Protein AF-A0A3C1G1Z8-F1 (afdb_monomer_lite)

Sequence (151 aa):
MRHLDSIRKKALREGVHCETTFHRGGQAYRSIVNEALERKADMIVIGRRGRKGLAKLLIGEVAAKVIGHAPCKVLVVPKASQIRCKNILVATNGSEQSGAAVSAAIEIAKCCSSSIVAVSVMSSDHELEKARSNVDKVVELTREEGLGLKP

Secondary structure (DSSP, 8-state):
-HHHHHHHHHHHHTT---------SS-HHHHHHHHHHHTT-SEEEEES--S-SS-TTPPPHHHHHHHHH-SSEEEEE-TT-----SEEEEE--SSHHHHHHHHHHHHHHHHTT-EEEEE---SSGGGHHHHHHHHHHHHHHHHHTTPPBP-

Radius of gyration: 18.39 Å; chains: 1; bounding box: 38×30×57 Å

Foldseek 3Di:
DVVLVVVCVVCVVVVHDDDDDDDDDDDVLVVQQVVCVVVVPQEAEEEQADDDDDPQPHGYPSLVSNCVRHPHYYHYDYPPDDDLQAEAEQEDQPDPVSVVRLVVSLVSCVVNVHAYHYFYDDPDPVCVVSRVVRRVVSVVVSVVSVHDYDD

Structure (mmCIF, N/CA/C/O backbone):
data_AF-A0A3C1G1Z8-F1
#
_entry.id   AF-A0A3C1G1Z8-F1
#
loop_
_atom_site.group_PDB
_atom_site.id
_atom_site.type_symbol
_atom_site.label_atom_id
_atom_site.label_alt_id
_atom_site.label_comp_id
_atom_site.label_asym_id
_atom_site.label_entity_id
_atom_site.label_seq_id
_atom_site.pdbx_PDB_ins_code
_atom_site.Cartn_x
_atom_site.Cartn_y
_atom_site.Cartn_z
_atom_site.occupancy
_atom_site.B_iso_or_equiv
_atom_site.auth_seq_id
_atom_site.auth_comp_id
_atom_site.auth_asym_id
_atom_site.auth_atom_id
_atom_site.pdbx_PDB_model_num
ATOM 1 N N . MET A 1 1 ? 8.848 -9.062 -25.569 1.00 62.06 1 MET A N 1
ATOM 2 C CA . MET A 1 1 ? 7.459 -8.815 -26.014 1.00 62.06 1 MET A CA 1
ATOM 3 C C . MET A 1 1 ? 6.477 -9.853 -25.472 1.00 62.06 1 MET A C 1
ATOM 5 O O . MET A 1 1 ? 5.665 -9.459 -24.650 1.00 62.06 1 MET A O 1
ATOM 9 N N . ARG A 1 2 ? 6.650 -11.165 -25.730 1.00 76.31 2 ARG A N 1
ATOM 10 C CA . ARG A 1 2 ? 5.709 -12.240 -25.306 1.00 76.31 2 ARG A CA 1
ATOM 11 C C . ARG A 1 2 ? 5.154 -12.179 -23.867 1.00 76.31 2 ARG A C 1
ATOM 13 O O . ARG A 1 2 ? 4.013 -12.568 -23.642 1.00 76.31 2 ARG A O 1
ATOM 20 N N . HIS A 1 3 ? 5.943 -11.739 -22.880 1.00 85.88 3 HIS A N 1
ATOM 21 C CA . HIS A 1 3 ? 5.473 -11.669 -21.490 1.00 85.88 3 HIS A CA 1
ATOM 22 C C . HIS A 1 3 ? 4.443 -10.551 -21.254 1.00 85.88 3 HIS A C 1
ATOM 24 O O . HIS A 1 3 ? 3.429 -10.805 -20.612 1.00 85.88 3 HIS A O 1
ATOM 30 N N . LEU A 1 4 ? 4.668 -9.350 -21.802 1.00 89.00 4 LEU A N 1
ATOM 31 C CA . LEU A 1 4 ? 3.725 -8.231 -21.679 1.00 89.00 4 LEU A CA 1
ATOM 32 C C . LEU A 1 4 ? 2.420 -8.528 -22.429 1.00 89.00 4 LEU A C 1
ATOM 34 O O . LEU A 1 4 ? 1.342 -8.271 -21.900 1.00 89.00 4 LEU A O 1
ATOM 38 N N . ASP A 1 5 ? 2.505 -9.185 -23.589 1.00 90.75 5 ASP A N 1
ATOM 39 C CA . ASP A 1 5 ? 1.321 -9.626 -24.339 1.00 90.75 5 ASP A CA 1
ATOM 40 C C . ASP A 1 5 ? 0.474 -10.615 -23.526 1.00 90.75 5 ASP A C 1
ATOM 42 O O . ASP A 1 5 ? -0.755 -10.551 -23.523 1.00 90.75 5 ASP A O 1
ATOM 46 N N . SER A 1 6 ? 1.124 -11.520 -22.788 1.00 92.62 6 SER A N 1
ATOM 47 C CA . SER A 1 6 ? 0.431 -12.449 -21.893 1.00 92.62 6 SER A CA 1
ATOM 48 C C . SER A 1 6 ? -0.269 -11.736 -20.734 1.00 92.62 6 SER A C 1
ATOM 50 O O . SER A 1 6 ? -1.324 -12.203 -20.304 1.00 92.62 6 SER A O 1
ATOM 52 N N . ILE A 1 7 ? 0.302 -10.645 -20.214 1.00 93.19 7 ILE A N 1
ATOM 53 C CA . ILE A 1 7 ? -0.324 -9.837 -19.160 1.00 93.19 7 ILE A CA 1
ATOM 54 C C . ILE A 1 7 ? -1.560 -9.138 -19.721 1.00 93.19 7 ILE A C 1
ATOM 56 O O . ILE A 1 7 ? -2.638 -9.286 -19.149 1.00 93.19 7 ILE A O 1
ATOM 60 N N . ARG A 1 8 ? -1.435 -8.484 -20.883 1.00 94.12 8 ARG A N 1
ATOM 61 C CA . ARG A 1 8 ? -2.559 -7.819 -21.554 1.00 94.12 8 ARG A CA 1
ATOM 62 C C . ARG A 1 8 ? -3.709 -8.788 -21.830 1.00 94.12 8 ARG A C 1
ATOM 64 O O . ARG A 1 8 ? -4.850 -8.495 -21.496 1.00 94.12 8 ARG A O 1
ATOM 71 N N . LYS A 1 9 ? -3.412 -9.977 -22.369 1.00 94.62 9 LYS A N 1
ATOM 72 C CA . LYS A 1 9 ? -4.421 -11.027 -22.602 1.00 94.62 9 LYS A CA 1
ATOM 73 C C . LYS A 1 9 ? -5.107 -11.474 -21.314 1.00 94.62 9 LYS A C 1
ATOM 75 O O . LYS A 1 9 ? -6.305 -11.731 -21.329 1.00 94.62 9 LYS A O 1
ATOM 80 N N . LYS A 1 10 ? -4.363 -11.599 -20.209 1.00 94.31 10 LYS A N 1
ATOM 81 C CA . LYS A 1 10 ? -4.954 -11.950 -18.915 1.00 94.31 10 LYS A CA 1
ATOM 82 C C . LYS A 1 10 ? -5.888 -10.842 -18.431 1.00 94.31 10 LYS A C 1
ATOM 84 O O . LYS A 1 10 ? -7.010 -11.163 -18.085 1.00 94.31 10 LYS A O 1
ATOM 89 N N . ALA A 1 11 ? -5.448 -9.586 -18.449 1.00 95.06 11 ALA A N 1
ATOM 90 C CA . ALA A 1 11 ? -6.262 -8.450 -18.023 1.00 95.06 11 ALA A CA 1
ATOM 91 C C . ALA A 1 11 ? -7.556 -8.327 -18.842 1.00 95.06 11 ALA A C 1
ATOM 93 O O . ALA A 1 11 ? -8.631 -8.210 -18.266 1.00 95.06 11 ALA A O 1
ATOM 9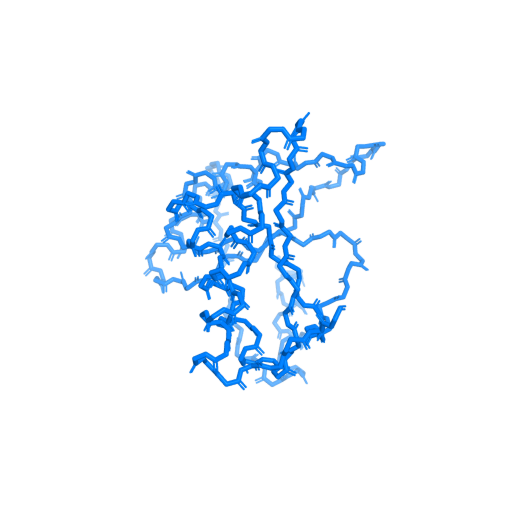4 N N . LEU A 1 12 ? -7.467 -8.483 -20.167 1.00 94.69 12 LEU A N 1
ATOM 95 C CA . LEU A 1 12 ? -8.631 -8.422 -21.051 1.00 94.69 12 LEU A CA 1
ATOM 96 C C . LEU A 1 12 ? -9.677 -9.502 -20.730 1.00 94.69 12 LEU A C 1
ATOM 98 O O . LEU A 1 12 ? -10.870 -9.223 -20.781 1.00 94.69 12 LEU A O 1
ATOM 102 N N . ARG A 1 13 ? -9.251 -10.719 -20.360 1.00 96.69 13 ARG A N 1
ATOM 103 C CA . ARG A 1 13 ? -10.178 -11.785 -19.931 1.00 96.69 13 ARG A CA 1
ATOM 104 C C . ARG A 1 13 ? -10.918 -11.459 -18.637 1.00 96.69 13 ARG A C 1
ATOM 106 O O . ARG A 1 13 ? -12.014 -11.960 -18.444 1.00 96.69 13 ARG A O 1
ATOM 113 N N . GLU A 1 14 ? -10.325 -10.631 -17.786 1.00 94.75 14 GLU A N 1
ATOM 114 C CA . GLU A 1 14 ? -10.943 -10.148 -16.549 1.00 94.75 14 GLU A CA 1
ATOM 115 C C . GLU A 1 14 ? -11.699 -8.819 -16.765 1.00 94.75 14 GLU A C 1
ATOM 117 O O . GLU A 1 14 ? -12.108 -8.186 -15.798 1.00 94.75 14 GLU A O 1
ATOM 122 N N . GLY A 1 15 ? -11.854 -8.352 -18.014 1.00 95.88 15 GLY A N 1
ATOM 123 C CA . GLY A 1 15 ? -12.528 -7.086 -18.330 1.00 95.88 15 GLY A CA 1
ATOM 124 C C . GLY A 1 15 ? -11.734 -5.831 -17.952 1.00 95.88 15 GLY A C 1
ATOM 125 O O . GLY A 1 15 ? -12.301 -4.746 -17.870 1.00 95.88 15 GLY A O 1
ATOM 126 N N . VAL A 1 16 ? -10.425 -5.957 -17.719 1.00 96.06 16 VAL A N 1
ATOM 127 C CA . VAL A 1 16 ? -9.562 -4.856 -17.273 1.00 96.06 16 VAL A CA 1
ATOM 128 C C . VAL A 1 16 ? -8.800 -4.261 -18.457 1.00 96.06 16 VAL A C 1
ATOM 130 O O . VAL A 1 16 ? -8.053 -4.965 -19.146 1.00 96.06 16 VAL A O 1
ATOM 133 N N . HIS A 1 17 ? -8.941 -2.945 -18.664 1.00 94.50 17 HIS A N 1
ATOM 134 C CA . HIS A 1 17 ? -8.110 -2.197 -19.615 1.00 94.50 17 HIS A CA 1
ATOM 135 C C . HIS A 1 17 ? -6.638 -2.285 -19.211 1.00 94.50 17 HIS A C 1
ATOM 137 O O . HIS A 1 17 ? -6.280 -2.055 -18.057 1.00 94.50 17 HIS A O 1
ATOM 143 N N . CYS A 1 18 ? -5.772 -2.641 -20.159 1.00 94.69 18 CYS A N 1
ATOM 144 C CA . CYS A 1 18 ? -4.361 -2.879 -19.881 1.00 94.69 18 CYS A CA 1
ATOM 145 C C . CYS A 1 18 ? -3.473 -2.296 -20.974 1.00 94.69 18 CYS A C 1
ATOM 147 O O . CYS A 1 18 ? -3.322 -2.852 -22.066 1.00 94.69 18 CYS A O 1
ATOM 149 N N . GLU A 1 19 ? -2.819 -1.195 -20.625 1.00 93.75 19 GLU A N 1
ATOM 150 C CA . GLU A 1 19 ? -1.695 -0.651 -21.372 1.00 93.75 19 GLU A CA 1
ATOM 151 C C . GLU A 1 19 ? -0.388 -1.318 -20.942 1.00 93.75 19 GLU A C 1
ATOM 153 O O . GLU A 1 19 ? -0.223 -1.769 -19.809 1.00 93.75 19 GLU A O 1
ATOM 158 N N . THR A 1 20 ? 0.566 -1.394 -21.867 1.00 92.75 20 THR A N 1
ATOM 159 C CA . THR A 1 20 ? 1.885 -1.978 -21.608 1.00 92.75 20 THR A CA 1
ATOM 160 C C . THR A 1 20 ? 2.956 -1.061 -22.169 1.00 92.75 20 THR A C 1
ATOM 162 O O . THR A 1 20 ? 2.922 -0.751 -23.358 1.00 92.75 20 THR A O 1
ATOM 165 N N . THR A 1 21 ? 3.937 -0.708 -21.348 1.00 92.06 21 THR A N 1
ATOM 166 C CA . THR A 1 21 ? 5.118 0.064 -21.749 1.00 92.06 21 THR A CA 1
ATOM 167 C C . THR A 1 21 ? 6.394 -0.717 -21.427 1.00 92.06 21 THR A C 1
ATOM 169 O O . THR A 1 21 ? 6.376 -1.664 -20.634 1.00 92.06 21 THR A O 1
ATOM 172 N N . PHE A 1 22 ? 7.506 -0.354 -22.060 1.00 90.62 22 PHE A N 1
ATOM 173 C CA . PHE A 1 22 ? 8.828 -0.878 -21.738 1.00 90.62 22 PHE A CA 1
ATOM 174 C C . PHE A 1 22 ? 9.864 0.239 -21.822 1.00 90.62 22 PHE A C 1
ATOM 176 O O . PHE A 1 22 ? 9.834 1.066 -22.726 1.00 90.62 22 PHE A O 1
ATOM 183 N N . HIS A 1 23 ? 10.825 0.209 -20.905 1.00 89.56 23 HIS A N 1
ATOM 184 C CA . HIS A 1 23 ? 11.942 1.149 -20.862 1.00 89.56 23 HIS A CA 1
ATOM 185 C C . HIS A 1 23 ? 13.242 0.412 -21.172 1.00 89.56 23 HIS A C 1
ATOM 187 O O . HIS A 1 23 ? 13.438 -0.722 -20.725 1.00 89.56 23 HIS A O 1
ATOM 193 N N . ARG A 1 24 ? 14.135 1.034 -21.949 1.00 88.06 24 ARG A N 1
ATOM 194 C CA . ARG A 1 24 ? 15.474 0.499 -22.240 1.00 88.06 24 ARG A CA 1
ATOM 195 C C . ARG A 1 24 ? 16.515 1.263 -21.419 1.00 88.06 24 ARG A C 1
ATOM 197 O O . ARG A 1 24 ? 16.581 2.482 -21.500 1.00 88.06 24 ARG A O 1
ATOM 204 N N . GLY A 1 25 ? 17.376 0.534 -20.706 1.00 80.38 25 GLY A N 1
ATOM 205 C CA . GLY A 1 25 ? 18.446 1.119 -19.887 1.00 80.38 25 GLY A CA 1
ATOM 206 C C . GLY A 1 25 ? 17.952 1.721 -18.564 1.00 80.38 25 GLY A C 1
ATOM 207 O O . GLY A 1 25 ? 16.780 1.610 -18.217 1.00 80.38 25 GLY A O 1
ATOM 208 N N . GLY A 1 26 ? 18.868 2.337 -17.811 1.00 83.56 26 GLY A N 1
ATOM 209 C CA . GLY A 1 26 ? 18.569 2.994 -16.533 1.00 83.56 26 GLY A CA 1
ATOM 210 C C . GLY A 1 26 ? 18.435 2.055 -15.326 1.00 83.56 26 GLY A C 1
ATOM 211 O O . GLY A 1 26 ? 18.530 0.832 -15.423 1.00 83.56 26 GLY A O 1
ATOM 212 N N . GLN A 1 27 ? 18.237 2.653 -14.148 1.00 89.81 27 GLN A N 1
ATOM 213 C CA . GLN A 1 27 ? 17.954 1.915 -12.915 1.00 89.81 27 GLN A CA 1
ATOM 214 C C . GLN A 1 27 ? 16.451 1.625 -12.843 1.00 89.81 27 GLN A C 1
ATOM 216 O O . GLN A 1 27 ? 15.657 2.561 -12.802 1.00 89.81 27 GLN A O 1
ATOM 221 N N . ALA A 1 28 ? 16.065 0.347 -12.772 1.00 92.69 28 ALA A N 1
ATOM 222 C CA . ALA A 1 28 ? 14.665 -0.088 -12.872 1.00 92.69 28 ALA A CA 1
ATOM 223 C C . ALA A 1 28 ? 13.695 0.673 -11.948 1.00 92.69 28 ALA A C 1
ATOM 225 O O . ALA A 1 28 ? 12.600 1.026 -12.372 1.00 92.69 28 ALA A O 1
ATOM 226 N N . TYR A 1 29 ? 14.096 0.965 -10.704 1.00 95.44 29 TYR A N 1
ATOM 227 C CA . TYR A 1 29 ? 13.237 1.694 -9.765 1.00 95.44 29 TYR A CA 1
ATOM 228 C C . TYR A 1 29 ? 12.923 3.123 -10.239 1.00 95.44 29 TYR A C 1
ATOM 230 O O . TYR A 1 29 ? 11.805 3.578 -10.038 1.00 95.44 29 TYR A O 1
ATOM 238 N N . ARG A 1 30 ? 13.869 3.810 -10.902 1.00 96.44 30 ARG A N 1
ATOM 239 C CA . ARG A 1 30 ? 13.658 5.172 -11.416 1.00 96.44 30 ARG A CA 1
ATOM 240 C C . ARG A 1 30 ? 12.636 5.177 -12.539 1.00 96.44 30 ARG A C 1
ATOM 242 O O . ARG A 1 30 ? 11.735 5.997 -12.513 1.00 96.44 30 ARG A O 1
ATOM 249 N N . SER A 1 31 ? 12.737 4.237 -13.480 1.00 96.62 31 SER A N 1
ATOM 250 C CA . SER A 1 31 ? 11.748 4.111 -14.556 1.00 96.62 31 SER A CA 1
ATOM 251 C C . SER A 1 31 ? 10.348 3.844 -14.000 1.00 96.62 31 SER A C 1
ATOM 253 O O . SER A 1 31 ? 9.392 4.442 -14.467 1.00 96.62 31 SER A O 1
ATOM 255 N N . ILE A 1 32 ? 10.225 2.998 -12.970 1.00 96.12 32 ILE A N 1
ATOM 256 C CA . ILE A 1 32 ? 8.938 2.715 -12.311 1.00 96.12 32 ILE A CA 1
ATOM 257 C C . ILE A 1 32 ? 8.377 3.969 -11.620 1.00 96.12 32 ILE A C 1
ATOM 259 O O . ILE A 1 32 ? 7.206 4.284 -11.797 1.00 96.12 32 ILE A O 1
ATOM 263 N N . VAL A 1 33 ? 9.203 4.675 -10.841 1.00 97.75 33 VAL A N 1
ATOM 264 C CA . VAL A 1 33 ? 8.803 5.891 -10.110 1.00 97.75 33 VAL A CA 1
ATOM 265 C C . VAL A 1 33 ? 8.417 7.016 -11.071 1.00 97.75 33 VAL A C 1
ATOM 267 O O . VAL A 1 33 ? 7.382 7.646 -10.873 1.00 97.75 33 VAL A O 1
ATOM 270 N N . ASN A 1 34 ? 9.201 7.231 -12.129 1.00 96.88 34 ASN A N 1
ATOM 271 C CA . ASN A 1 34 ? 8.917 8.249 -13.137 1.00 96.88 34 ASN A CA 1
ATOM 272 C C . ASN A 1 34 ? 7.635 7.928 -13.908 1.00 96.88 34 ASN A C 1
ATOM 274 O O . ASN A 1 34 ? 6.799 8.808 -14.056 1.00 96.88 34 ASN A O 1
ATOM 278 N N . GLU A 1 35 ? 7.425 6.673 -14.322 1.00 96.81 35 GLU A N 1
ATOM 279 C CA . GLU A 1 35 ? 6.183 6.283 -15.003 1.00 96.81 35 GLU A CA 1
ATOM 280 C C . GLU A 1 35 ? 4.961 6.502 -14.099 1.00 96.81 35 GLU A C 1
ATOM 282 O O . GLU A 1 35 ? 3.932 6.995 -14.555 1.00 96.81 35 GLU A O 1
ATOM 287 N N . ALA A 1 36 ? 5.067 6.164 -12.808 1.00 97.94 36 ALA A N 1
ATOM 288 C CA . ALA A 1 36 ? 3.995 6.402 -11.845 1.00 97.94 36 ALA A CA 1
ATOM 289 C C . ALA A 1 36 ? 3.705 7.900 -11.669 1.00 97.94 36 ALA A C 1
ATOM 291 O O . ALA A 1 36 ? 2.541 8.287 -11.595 1.00 97.94 36 ALA A O 1
ATOM 292 N N . LEU A 1 37 ? 4.746 8.738 -11.643 1.00 97.81 37 LEU A N 1
ATOM 293 C CA . LEU A 1 37 ? 4.615 10.190 -11.558 1.00 97.81 37 LEU A CA 1
ATOM 294 C C . LEU A 1 37 ? 3.959 10.777 -12.817 1.00 97.81 37 LEU A C 1
ATOM 296 O O . LEU A 1 37 ? 2.977 11.507 -12.713 1.00 97.81 37 LEU A O 1
ATOM 300 N N . GLU A 1 38 ? 4.467 10.430 -14.001 1.00 97.12 38 GLU A N 1
ATOM 301 C CA . GLU A 1 38 ? 3.980 10.923 -15.297 1.00 97.12 38 GLU A CA 1
ATOM 302 C C . GLU A 1 38 ? 2.522 10.525 -15.548 1.00 97.12 38 GLU A C 1
ATOM 304 O O . GLU A 1 38 ? 1.723 11.335 -16.019 1.00 97.12 38 GLU A O 1
ATOM 309 N N . ARG A 1 39 ? 2.149 9.294 -15.179 1.00 96.75 39 ARG A N 1
ATOM 310 C CA . ARG A 1 39 ? 0.774 8.792 -15.312 1.00 96.75 39 ARG A CA 1
ATOM 311 C C . ARG A 1 39 ? -0.156 9.204 -14.182 1.00 96.75 39 ARG A C 1
ATOM 313 O O . ARG A 1 39 ? -1.335 8.875 -14.257 1.00 96.75 39 ARG A O 1
ATOM 320 N N . LYS A 1 40 ? 0.352 9.880 -13.145 1.00 97.31 40 LYS A N 1
ATOM 321 C CA . LYS A 1 40 ? -0.395 10.175 -11.912 1.00 97.31 40 LYS A CA 1
ATOM 322 C C . LYS A 1 40 ? -1.037 8.910 -11.326 1.00 97.31 40 LYS A C 1
ATOM 324 O O . LYS A 1 40 ? -2.215 8.898 -10.993 1.00 97.31 40 LYS A O 1
ATOM 329 N N . ALA A 1 41 ? -0.276 7.820 -11.269 1.00 97.62 41 ALA A N 1
ATOM 330 C CA . ALA A 1 41 ? -0.778 6.547 -10.773 1.00 97.62 41 ALA A CA 1
ATOM 331 C C . ALA A 1 41 ? -1.102 6.642 -9.274 1.00 97.62 41 ALA A C 1
ATOM 333 O O . ALA A 1 41 ? -0.237 7.025 -8.490 1.00 97.62 41 ALA A O 1
ATOM 334 N N . ASP A 1 42 ? -2.292 6.203 -8.861 1.00 96.00 42 ASP A N 1
ATOM 335 C CA . ASP A 1 42 ? -2.685 6.182 -7.442 1.00 96.00 42 ASP A CA 1
ATOM 336 C C . ASP A 1 42 ? -1.942 5.104 -6.629 1.00 96.00 42 ASP A C 1
ATOM 338 O O . ASP A 1 42 ? -1.762 5.224 -5.413 1.00 96.00 42 ASP A O 1
ATOM 342 N N . MET A 1 43 ? -1.484 4.035 -7.297 1.00 96.19 43 MET A N 1
ATOM 343 C CA . MET A 1 43 ? -0.788 2.921 -6.656 1.00 96.19 43 MET A CA 1
ATOM 344 C C . MET A 1 43 ? 0.196 2.205 -7.588 1.00 96.19 43 MET A C 1
ATOM 346 O O . MET A 1 43 ? -0.103 1.922 -8.747 1.00 96.19 43 MET A O 1
ATOM 350 N N . ILE A 1 44 ? 1.346 1.805 -7.040 1.00 97.62 44 ILE A N 1
ATOM 351 C CA . ILE A 1 44 ? 2.285 0.872 -7.673 1.00 97.62 44 ILE A CA 1
ATOM 352 C C . ILE A 1 44 ? 2.116 -0.515 -7.050 1.00 97.62 44 ILE A C 1
ATOM 354 O O . ILE A 1 44 ? 2.325 -0.697 -5.851 1.00 97.62 44 ILE A O 1
ATOM 358 N N . VAL A 1 45 ? 1.820 -1.524 -7.873 1.00 95.25 45 VAL A N 1
ATOM 359 C CA . VAL A 1 45 ? 1.815 -2.935 -7.454 1.00 95.25 45 VAL A CA 1
ATOM 360 C C . VAL A 1 45 ? 3.110 -3.598 -7.911 1.00 95.25 45 VAL A C 1
ATOM 362 O O . VAL A 1 45 ? 3.371 -3.720 -9.108 1.00 95.25 45 VAL A O 1
ATOM 365 N N . ILE A 1 46 ? 3.932 -4.048 -6.963 1.00 94.31 46 ILE A N 1
ATOM 366 C CA . ILE A 1 46 ? 5.251 -4.623 -7.246 1.00 94.31 46 ILE A CA 1
ATOM 367 C C . ILE A 1 46 ? 5.474 -5.935 -6.495 1.00 94.31 46 ILE A C 1
ATOM 369 O O . ILE A 1 46 ? 5.037 -6.131 -5.363 1.00 94.31 46 ILE A O 1
ATOM 373 N N . GLY A 1 47 ? 6.184 -6.869 -7.125 1.00 89.62 47 GLY A N 1
ATOM 374 C CA . GLY A 1 47 ? 6.584 -8.107 -6.467 1.00 89.62 47 GLY A CA 1
ATOM 375 C C . GLY A 1 47 ? 7.603 -7.858 -5.352 1.00 89.62 47 GLY A C 1
ATOM 376 O O . GLY A 1 47 ? 8.535 -7.073 -5.514 1.00 89.62 47 GLY A O 1
ATOM 377 N N . ARG A 1 48 ? 7.493 -8.601 -4.246 1.00 83.69 48 ARG A N 1
ATOM 378 C CA . ARG A 1 48 ? 8.419 -8.498 -3.099 1.00 83.69 48 ARG A CA 1
ATOM 379 C C . ARG A 1 48 ? 9.891 -8.718 -3.467 1.00 83.69 48 ARG A C 1
ATOM 381 O O . ARG A 1 48 ? 10.769 -8.105 -2.866 1.00 83.69 48 ARG A O 1
ATOM 388 N N . ARG A 1 49 ? 10.187 -9.621 -4.413 1.00 76.56 49 ARG A N 1
ATOM 389 C CA . ARG A 1 49 ? 11.563 -9.991 -4.800 1.00 76.56 49 ARG A CA 1
ATOM 390 C C . ARG A 1 49 ? 11.629 -10.590 -6.211 1.00 76.56 49 ARG A C 1
ATOM 392 O O . ARG A 1 49 ? 10.702 -11.271 -6.643 1.00 76.56 49 ARG A O 1
ATOM 399 N N . GLY A 1 50 ? 12.764 -10.402 -6.891 1.00 64.81 50 GLY A N 1
ATOM 400 C CA . GLY A 1 50 ? 13.131 -11.131 -8.113 1.00 64.81 50 GLY A CA 1
ATOM 401 C C . GLY A 1 50 ? 13.602 -12.576 -7.861 1.00 64.81 50 GLY A C 1
ATOM 402 O O . GLY A 1 50 ? 13.763 -13.016 -6.723 1.00 64.81 50 GLY A O 1
ATOM 403 N N . ARG A 1 51 ? 13.826 -13.341 -8.940 1.00 55.53 51 ARG A N 1
ATOM 404 C CA . ARG A 1 51 ? 14.287 -14.745 -8.897 1.00 55.53 51 ARG A CA 1
ATOM 405 C C . ARG A 1 51 ? 15.694 -14.836 -8.268 1.00 55.53 51 ARG A C 1
ATOM 407 O O . ARG A 1 51 ? 16.618 -14.347 -8.907 1.00 55.53 51 ARG A O 1
ATOM 414 N N . LYS A 1 52 ? 15.844 -15.444 -7.069 1.00 51.62 52 LYS A N 1
ATOM 415 C CA . LYS A 1 52 ? 17.029 -16.204 -6.552 1.00 51.62 52 LYS A CA 1
ATOM 416 C C . LYS A 1 52 ? 16.917 -16.557 -5.040 1.00 51.62 52 LYS A C 1
ATOM 418 O O . LYS A 1 52 ? 16.769 -15.650 -4.219 1.00 51.62 52 LYS A O 1
ATOM 423 N N . GLY A 1 53 ? 17.089 -17.848 -4.701 1.00 58.38 53 GLY A N 1
ATOM 424 C CA . GLY A 1 53 ? 17.619 -18.377 -3.418 1.00 58.38 53 GLY A CA 1
ATOM 425 C C . GLY A 1 53 ? 16.771 -18.311 -2.129 1.00 58.38 53 GLY A C 1
ATOM 426 O O . GLY A 1 53 ? 15.630 -17.855 -2.133 1.00 58.38 53 GLY A O 1
ATOM 427 N N . LEU A 1 54 ? 17.375 -18.767 -1.014 1.00 51.62 54 LEU A N 1
ATOM 428 C CA . LEU A 1 54 ? 16.827 -18.956 0.355 1.00 51.62 54 LEU A CA 1
ATOM 429 C C . LEU A 1 54 ? 16.292 -17.687 1.065 1.00 51.62 54 LEU A C 1
ATOM 431 O O . LEU A 1 54 ? 15.829 -17.747 2.198 1.00 51.62 54 LEU A O 1
ATOM 435 N N . ALA A 1 55 ? 16.265 -16.534 0.404 1.00 55.69 55 ALA A N 1
ATOM 436 C CA . ALA A 1 55 ? 15.879 -15.250 0.988 1.00 55.69 55 ALA A CA 1
ATOM 437 C C . ALA A 1 55 ? 14.359 -14.970 0.921 1.00 55.69 55 ALA A C 1
ATOM 439 O O . ALA A 1 55 ? 13.907 -13.910 0.468 1.00 55.69 55 ALA A O 1
ATOM 440 N N . LYS A 1 56 ? 13.539 -15.933 1.360 1.00 55.28 56 LYS A N 1
ATOM 441 C CA . LYS A 1 56 ? 12.065 -15.868 1.285 1.00 55.28 56 LYS A CA 1
ATOM 442 C C . LYS A 1 56 ? 11.429 -14.756 2.140 1.00 55.28 56 LYS A C 1
ATOM 444 O O . LYS A 1 56 ? 10.259 -14.470 1.920 1.00 55.28 56 LYS A O 1
ATOM 449 N N . LEU A 1 57 ? 12.188 -14.084 3.012 1.00 61.22 57 LEU A N 1
ATOM 450 C CA . LEU A 1 57 ? 11.702 -12.987 3.866 1.00 61.22 57 LEU A CA 1
ATOM 451 C C . LEU A 1 57 ? 12.202 -11.585 3.460 1.00 61.22 57 LEU A C 1
ATOM 453 O O . LEU A 1 57 ? 11.581 -10.593 3.813 1.00 61.22 57 LEU A O 1
ATOM 457 N N . LEU A 1 58 ? 13.235 -11.465 2.615 1.00 69.25 58 LEU A N 1
ATOM 458 C CA . LEU A 1 58 ? 13.840 -10.164 2.270 1.00 69.25 58 LEU A CA 1
ATOM 459 C C . LEU A 1 58 ? 13.172 -9.446 1.081 1.00 69.25 58 LEU A C 1
ATOM 461 O O . LEU A 1 58 ? 13.004 -10.062 0.020 1.00 69.25 58 LEU A O 1
ATOM 465 N N . ILE A 1 59 ? 12.856 -8.155 1.237 1.00 79.56 59 ILE A N 1
ATOM 466 C CA . ILE A 1 59 ? 12.432 -7.245 0.155 1.00 79.56 59 ILE A CA 1
ATOM 467 C C . ILE A 1 59 ? 13.599 -7.058 -0.832 1.00 79.56 59 ILE A C 1
ATOM 469 O O . ILE A 1 59 ? 14.749 -6.913 -0.426 1.00 79.56 59 ILE A O 1
ATOM 473 N N . GLY A 1 60 ? 13.330 -7.131 -2.138 1.00 84.62 60 GLY A N 1
ATOM 474 C CA . GLY A 1 60 ? 14.341 -6.903 -3.174 1.00 84.62 60 GLY A CA 1
ATOM 475 C C . GLY A 1 60 ? 14.726 -5.426 -3.299 1.00 84.62 60 GLY A C 1
ATOM 476 O O . GLY A 1 60 ? 13.892 -4.556 -3.079 1.00 84.62 60 GLY A O 1
ATOM 477 N N . GLU A 1 61 ? 15.960 -5.143 -3.725 1.00 89.19 61 GLU A N 1
ATOM 478 C CA . GLU A 1 61 ? 16.503 -3.775 -3.812 1.00 89.19 61 GLU A CA 1
ATOM 479 C C . GLU A 1 61 ? 15.609 -2.816 -4.614 1.00 89.19 61 GLU A C 1
ATOM 481 O O . GLU A 1 61 ? 15.322 -1.712 -4.163 1.00 89.19 61 GLU A O 1
ATOM 486 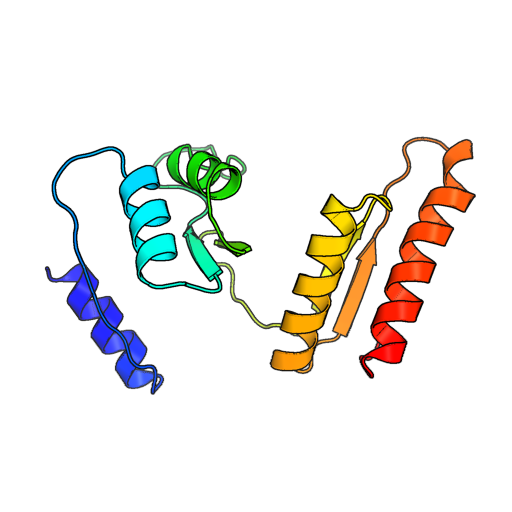N N . VAL A 1 62 ? 15.110 -3.254 -5.776 1.00 92.44 62 VAL A N 1
ATOM 487 C CA . VAL A 1 62 ? 14.204 -2.439 -6.600 1.00 92.44 62 VAL A CA 1
ATOM 488 C C . VAL A 1 62 ? 12.921 -2.103 -5.838 1.00 92.44 62 VAL A C 1
ATOM 490 O O . VAL A 1 62 ? 12.509 -0.952 -5.849 1.00 92.44 62 VAL A O 1
ATOM 493 N N . ALA A 1 63 ? 12.315 -3.070 -5.141 1.00 93.75 63 ALA A N 1
ATOM 494 C CA . ALA A 1 63 ? 11.094 -2.834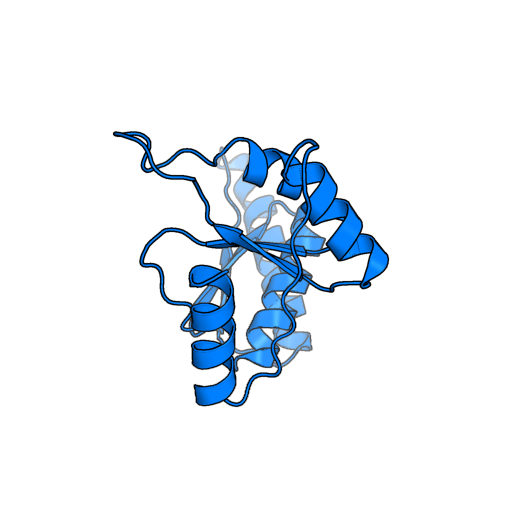 -4.372 1.00 93.75 63 ALA A CA 1
ATOM 495 C C . ALA A 1 63 ? 11.341 -1.884 -3.193 1.00 93.75 63 ALA A C 1
ATOM 497 O O . ALA A 1 63 ? 10.563 -0.958 -3.003 1.00 93.75 63 ALA A O 1
ATOM 498 N N . ALA A 1 64 ? 12.447 -2.046 -2.460 1.00 93.81 64 ALA A N 1
ATOM 499 C CA . ALA A 1 64 ? 12.820 -1.137 -1.375 1.00 93.81 64 ALA A CA 1
ATOM 500 C C . ALA A 1 64 ? 13.019 0.304 -1.877 1.00 93.81 64 ALA A C 1
ATOM 502 O O . ALA A 1 64 ? 12.493 1.247 -1.290 1.00 93.81 64 ALA A O 1
ATOM 503 N N . LYS A 1 65 ? 13.717 0.472 -3.008 1.00 95.81 65 LYS A N 1
ATOM 504 C CA . LYS A 1 65 ? 13.901 1.786 -3.632 1.00 95.81 65 LYS A CA 1
ATOM 505 C C . LYS A 1 65 ? 12.581 2.380 -4.129 1.00 95.81 65 LYS A C 1
ATOM 507 O O . LYS A 1 65 ? 12.383 3.573 -3.953 1.00 95.81 65 LYS A O 1
ATOM 512 N N . VAL A 1 66 ? 11.670 1.580 -4.691 1.00 97.25 66 VAL A N 1
ATOM 513 C CA . VAL A 1 66 ? 10.326 2.055 -5.070 1.00 97.25 66 VAL A CA 1
ATOM 514 C C . VAL A 1 66 ? 9.543 2.517 -3.839 1.00 97.25 66 VAL A C 1
ATOM 516 O O . VAL A 1 66 ? 9.031 3.625 -3.861 1.00 97.25 66 VAL A O 1
ATOM 519 N N . ILE A 1 67 ? 9.508 1.739 -2.750 1.00 96.00 67 ILE A N 1
ATOM 520 C CA . ILE A 1 67 ? 8.814 2.123 -1.503 1.00 96.00 67 ILE A CA 1
ATOM 521 C C . ILE A 1 67 ? 9.311 3.478 -0.984 1.00 96.00 67 ILE A C 1
ATOM 523 O O . ILE A 1 67 ? 8.506 4.304 -0.577 1.00 96.00 67 ILE A O 1
ATOM 527 N N . GLY A 1 68 ? 10.626 3.714 -1.020 1.00 95.94 68 GLY A N 1
ATOM 528 C CA . GLY A 1 68 ? 11.213 4.954 -0.510 1.00 95.94 68 GLY A CA 1
ATOM 529 C C . GLY A 1 68 ? 11.067 6.183 -1.415 1.00 95.94 68 GLY A C 1
ATOM 530 O O . GLY A 1 68 ? 11.324 7.282 -0.942 1.00 95.94 68 GLY A O 1
ATOM 531 N N . HIS A 1 69 ? 10.706 6.024 -2.695 1.00 97.75 69 HIS A N 1
ATOM 532 C CA . HIS A 1 69 ? 10.699 7.132 -3.671 1.00 97.75 69 HIS A CA 1
ATOM 533 C C . HIS A 1 69 ? 9.381 7.282 -4.443 1.00 97.75 69 HIS A C 1
ATOM 535 O O . HIS A 1 69 ? 9.261 8.199 -5.252 1.00 97.75 69 HIS A O 1
ATOM 541 N N . ALA A 1 70 ? 8.421 6.372 -4.271 1.00 97.94 70 ALA A N 1
ATOM 542 C CA . ALA A 1 70 ? 7.163 6.422 -5.000 1.00 97.94 70 ALA A CA 1
ATOM 543 C C . ALA A 1 70 ? 6.375 7.698 -4.654 1.00 97.94 70 ALA A C 1
ATOM 545 O O . ALA A 1 70 ? 6.274 8.046 -3.478 1.00 97.94 70 ALA A O 1
ATOM 546 N N . PRO A 1 71 ? 5.755 8.359 -5.648 1.00 97.12 71 PRO A N 1
ATOM 547 C CA . PRO A 1 71 ? 4.884 9.508 -5.407 1.00 97.12 71 PRO A CA 1
ATOM 548 C C . PRO A 1 71 ? 3.499 9.094 -4.877 1.00 97.12 71 PRO A C 1
ATOM 550 O O . PRO A 1 71 ? 2.654 9.947 -4.630 1.00 97.12 71 PRO A O 1
ATOM 553 N N . CYS A 1 72 ? 3.240 7.790 -4.752 1.00 96.50 72 CYS A N 1
ATOM 554 C CA . CYS A 1 72 ? 1.935 7.217 -4.449 1.00 96.50 72 CYS A CA 1
ATOM 555 C C . CYS A 1 72 ? 2.060 5.931 -3.619 1.00 96.50 72 CYS A C 1
ATOM 557 O O . CYS A 1 72 ? 3.161 5.501 -3.259 1.00 96.50 72 CYS A O 1
ATOM 559 N N . LYS A 1 73 ? 0.921 5.308 -3.287 1.00 96.00 73 LYS A N 1
ATOM 560 C CA . LYS A 1 73 ? 0.883 4.113 -2.433 1.00 96.00 73 LYS A CA 1
ATOM 561 C C . LYS A 1 73 ? 1.587 2.933 -3.119 1.00 96.00 73 LYS A C 1
ATOM 563 O O . LYS A 1 73 ? 1.490 2.751 -4.331 1.00 96.00 73 LYS A O 1
ATOM 568 N N . VAL A 1 74 ? 2.270 2.086 -2.347 1.00 96.50 74 VAL A N 1
ATOM 569 C CA . VAL A 1 74 ? 2.986 0.914 -2.883 1.00 96.50 74 VAL A CA 1
ATOM 570 C C . VAL A 1 74 ? 2.453 -0.369 -2.259 1.00 96.50 74 VAL A C 1
ATOM 572 O O . VAL A 1 74 ? 2.569 -0.577 -1.053 1.00 96.50 74 VAL A O 1
ATOM 575 N N . LEU A 1 75 ? 1.928 -1.266 -3.094 1.00 94.44 75 LEU A N 1
ATOM 576 C CA . LEU A 1 75 ? 1.508 -2.603 -2.693 1.00 94.44 75 LEU A CA 1
ATOM 577 C C . LEU A 1 75 ? 2.579 -3.632 -3.066 1.00 94.44 75 LEU A C 1
ATOM 579 O O . LEU A 1 75 ? 2.816 -3.928 -4.240 1.00 94.44 75 LEU A O 1
ATOM 583 N N . VAL A 1 76 ? 3.208 -4.214 -2.045 1.00 93.38 76 VAL A N 1
ATOM 584 C CA . VAL A 1 76 ? 4.243 -5.241 -2.205 1.00 93.38 76 VAL A CA 1
ATOM 585 C C . VAL A 1 76 ? 3.626 -6.634 -2.112 1.00 93.38 76 VAL A C 1
ATOM 587 O O . VAL A 1 76 ? 3.159 -7.047 -1.054 1.00 93.38 76 VAL A O 1
ATOM 590 N N . VAL A 1 77 ? 3.669 -7.394 -3.207 1.00 90.56 77 VAL A N 1
ATOM 591 C CA . VAL A 1 77 ? 2.975 -8.686 -3.327 1.00 90.56 77 VAL A CA 1
ATOM 592 C C . VAL A 1 77 ? 3.974 -9.858 -3.309 1.00 90.56 77 VAL A C 1
ATOM 594 O O . VAL A 1 77 ? 4.830 -9.969 -4.198 1.00 90.56 77 VAL A O 1
ATOM 597 N N . PRO A 1 78 ? 3.919 -10.760 -2.308 1.00 86.69 78 PRO A N 1
ATOM 598 C CA . PRO A 1 78 ? 4.684 -12.005 -2.309 1.00 86.69 78 PRO A CA 1
ATOM 599 C C . PRO A 1 78 ? 4.277 -12.967 -3.436 1.00 86.69 78 PRO A C 1
ATOM 601 O O . PRO A 1 78 ? 3.147 -12.985 -3.917 1.00 86.69 78 PRO A O 1
ATOM 604 N N . LYS A 1 79 ? 5.200 -13.848 -3.841 1.00 79.88 79 LYS A N 1
ATOM 605 C CA . LYS A 1 79 ? 4.880 -14.904 -4.810 1.00 79.88 79 LYS A CA 1
ATOM 606 C C . LYS A 1 79 ? 3.850 -15.860 -4.190 1.00 79.88 79 LYS A C 1
ATOM 608 O O . LYS A 1 79 ? 4.103 -16.384 -3.112 1.00 79.88 79 LYS A O 1
ATOM 613 N N . ALA A 1 80 ? 2.755 -16.111 -4.910 1.00 79.19 80 ALA A N 1
ATOM 614 C CA . ALA A 1 80 ? 1.641 -16.986 -4.522 1.00 79.19 80 ALA A CA 1
ATOM 615 C C . ALA A 1 80 ? 0.689 -16.459 -3.426 1.00 79.19 80 ALA A C 1
ATOM 617 O O . ALA A 1 80 ? -0.130 -17.227 -2.929 1.00 79.19 80 ALA A O 1
ATOM 618 N N . SER A 1 81 ? 0.720 -15.165 -3.085 1.00 82.50 81 SER A N 1
ATOM 619 C CA . SER A 1 81 ? -0.356 -14.571 -2.280 1.00 82.50 81 SER A CA 1
ATOM 620 C C . SER A 1 81 ? -1.577 -14.246 -3.143 1.00 82.50 81 SER A C 1
ATOM 622 O O . SER A 1 81 ? -1.436 -13.748 -4.261 1.00 82.50 81 SER A O 1
ATOM 624 N N . GLN A 1 82 ? -2.774 -14.476 -2.606 1.00 82.94 82 GLN A N 1
ATOM 625 C CA . GLN A 1 82 ? -4.033 -14.030 -3.201 1.00 82.94 82 GLN A CA 1
ATOM 626 C C . GLN A 1 82 ? -4.577 -12.832 -2.426 1.00 82.94 82 GLN A C 1
ATOM 628 O O . GLN A 1 82 ? -4.639 -12.862 -1.197 1.00 82.94 82 GLN A O 1
ATOM 633 N N . ILE A 1 83 ? -5.014 -11.805 -3.148 1.00 82.44 83 ILE A N 1
ATOM 634 C CA . ILE A 1 83 ? -5.708 -10.656 -2.573 1.00 82.44 83 ILE A CA 1
ATOM 635 C C . ILE A 1 83 ? -7.194 -11.009 -2.541 1.00 82.44 83 ILE A C 1
ATOM 637 O O . ILE A 1 83 ? -7.877 -10.941 -3.556 1.00 82.44 83 ILE A O 1
ATOM 641 N N . ARG A 1 84 ? -7.673 -11.475 -1.384 1.00 84.94 84 ARG A N 1
ATOM 642 C CA . ARG A 1 84 ? -9.099 -11.787 -1.178 1.00 84.94 84 ARG A CA 1
ATOM 643 C C . ARG A 1 84 ? -9.888 -10.629 -0.573 1.00 84.94 84 ARG A C 1
ATOM 645 O O . ARG A 1 84 ? -11.102 -10.750 -0.513 1.00 84.94 84 ARG A O 1
ATOM 652 N N . CYS A 1 85 ? -9.199 -9.593 -0.077 1.00 82.62 85 CYS A N 1
ATOM 653 C CA . CYS A 1 85 ? -9.765 -8.424 0.605 1.00 82.62 85 CYS A CA 1
ATOM 654 C C . CYS A 1 85 ? -11.003 -8.757 1.455 1.00 82.62 85 CYS A C 1
ATOM 656 O O . CYS A 1 85 ? -12.090 -8.244 1.229 1.00 82.62 85 CYS A O 1
ATOM 658 N N . LYS A 1 86 ? -10.858 -9.681 2.410 1.00 87.12 86 LYS A N 1
ATOM 659 C CA . LYS A 1 86 ? -11.921 -9.981 3.390 1.00 87.12 86 LYS A CA 1
ATOM 660 C C . LYS A 1 86 ? -11.593 -9.415 4.767 1.00 87.12 86 LYS A C 1
ATOM 662 O O . LYS A 1 86 ? -12.470 -8.886 5.444 1.00 87.12 86 LYS A O 1
ATOM 667 N N . ASN A 1 87 ? -10.322 -9.529 5.155 1.00 88.44 87 ASN A N 1
ATOM 668 C CA . ASN A 1 87 ? -9.797 -9.111 6.449 1.00 88.44 87 ASN A CA 1
ATOM 669 C C . ASN A 1 87 ? -8.508 -8.328 6.190 1.00 88.44 87 ASN A C 1
ATOM 671 O O . ASN A 1 87 ? -7.523 -8.918 5.738 1.00 88.44 87 ASN A O 1
ATOM 675 N N . ILE A 1 88 ? -8.531 -7.023 6.425 1.00 92.06 88 ILE A N 1
ATOM 676 C CA . ILE A 1 88 ? -7.374 -6.141 6.267 1.00 92.06 88 ILE A CA 1
ATOM 677 C C . ILE A 1 88 ? -6.824 -5.848 7.660 1.00 92.06 88 ILE A C 1
ATOM 679 O O . ILE A 1 88 ? -7.560 -5.392 8.523 1.00 92.06 88 ILE A O 1
ATOM 683 N N . LEU A 1 89 ? -5.545 -6.135 7.893 1.00 94.06 89 LEU A N 1
ATOM 684 C CA . LEU A 1 89 ? -4.860 -5.778 9.134 1.00 94.06 89 LEU A CA 1
ATOM 685 C C . LEU A 1 89 ? -4.083 -4.483 8.905 1.00 94.06 89 LEU A C 1
ATOM 687 O O . LEU A 1 89 ? -3.293 -4.412 7.962 1.00 94.06 89 LEU A O 1
ATOM 691 N N . VAL A 1 90 ? -4.265 -3.498 9.779 1.00 95.38 90 VAL A N 1
ATOM 692 C CA . VAL A 1 90 ? -3.478 -2.267 9.779 1.00 95.38 90 VAL A CA 1
ATOM 693 C C . VAL A 1 90 ? -2.708 -2.121 11.082 1.00 95.38 90 VAL A C 1
ATOM 695 O O . VAL A 1 90 ? -3.265 -2.245 12.170 1.00 95.38 90 VAL A O 1
ATOM 698 N N . ALA A 1 91 ? -1.408 -1.869 10.960 1.00 96.06 91 ALA A N 1
ATOM 699 C CA . ALA A 1 91 ? -0.553 -1.562 12.092 1.00 96.06 91 ALA A CA 1
ATOM 700 C C . ALA A 1 91 ? -0.506 -0.049 12.314 1.00 96.06 91 ALA A C 1
ATOM 702 O O . ALA A 1 91 ? -0.314 0.712 11.365 1.00 96.06 91 ALA A O 1
ATOM 703 N N . THR A 1 92 ? -0.640 0.374 13.567 1.00 95.75 92 THR A N 1
ATOM 704 C CA . THR A 1 92 ? -0.536 1.775 13.965 1.00 95.75 92 THR A CA 1
ATOM 705 C C . THR A 1 92 ? 0.334 1.924 15.203 1.00 95.75 92 THR A C 1
ATOM 707 O O . THR A 1 92 ? 0.315 1.089 16.102 1.00 95.75 92 THR A O 1
ATOM 710 N N . ASN A 1 93 ? 1.119 2.995 15.244 1.00 93.50 93 ASN A N 1
ATOM 711 C CA . ASN A 1 93 ? 1.823 3.444 16.444 1.00 93.50 93 ASN A CA 1
ATOM 712 C C . ASN A 1 93 ? 1.366 4.854 16.867 1.00 93.50 93 ASN A C 1
ATOM 714 O O . ASN A 1 93 ? 1.992 5.462 17.739 1.00 93.50 93 ASN A O 1
ATOM 718 N N . GLY A 1 94 ? 0.297 5.368 16.244 1.00 90.31 94 GLY A N 1
ATOM 719 C CA . GLY A 1 94 ? -0.258 6.699 16.483 1.00 90.31 94 GLY A CA 1
ATOM 720 C C . GLY A 1 94 ? 0.480 7.842 15.782 1.00 90.31 94 GLY A C 1
ATOM 721 O O . GLY A 1 94 ? 0.103 8.995 15.974 1.00 90.31 94 GLY A O 1
ATOM 722 N N . SER A 1 95 ? 1.522 7.566 14.988 1.00 90.81 95 SER A N 1
ATOM 723 C CA . SER A 1 95 ? 2.224 8.600 14.219 1.00 90.81 95 SER A CA 1
ATOM 724 C C . SER A 1 95 ? 1.459 8.989 12.953 1.00 90.81 95 SER A C 1
ATOM 726 O O . SER A 1 95 ? 0.679 8.195 12.423 1.00 90.81 95 SER A O 1
ATOM 728 N N . GLU A 1 96 ? 1.748 10.171 12.407 1.00 87.06 96 GLU A N 1
ATOM 729 C CA . GLU A 1 96 ? 1.190 10.646 11.132 1.00 87.06 96 GLU A CA 1
ATOM 730 C C . GLU A 1 96 ? 1.430 9.651 9.981 1.00 87.06 96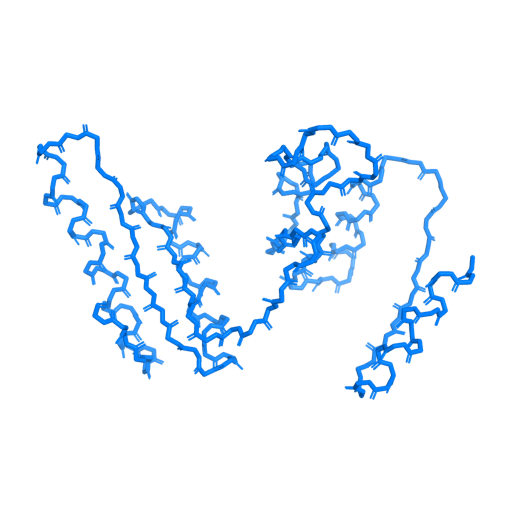 GLU A C 1
ATOM 732 O O . GLU A 1 96 ? 0.521 9.349 9.207 1.00 87.06 96 GLU A O 1
ATOM 737 N N . GLN A 1 97 ? 2.628 9.052 9.912 1.00 88.31 97 GLN A N 1
ATOM 738 C CA . GLN A 1 97 ? 2.959 8.049 8.893 1.00 88.31 97 GLN A CA 1
ATOM 739 C C . GLN A 1 97 ? 2.079 6.802 9.022 1.00 88.31 97 GLN A C 1
ATOM 741 O O . GLN A 1 97 ? 1.632 6.253 8.014 1.00 88.31 97 GLN A O 1
ATOM 746 N N . SER A 1 98 ? 1.806 6.361 10.254 1.00 90.75 98 SER A N 1
ATOM 747 C CA . SER A 1 98 ? 0.877 5.255 10.487 1.00 90.75 98 SER A CA 1
ATOM 748 C C . SER A 1 98 ? -0.577 5.645 10.199 1.00 90.75 98 SER A C 1
ATOM 750 O O . SER A 1 98 ? -1.324 4.831 9.663 1.00 90.75 98 SER A O 1
ATOM 752 N N . GLY A 1 99 ? -0.955 6.909 10.427 1.00 92.69 99 GLY A N 1
ATOM 753 C CA . GLY A 1 99 ? -2.254 7.462 10.035 1.00 92.69 99 GLY A CA 1
ATOM 754 C C . GLY A 1 99 ? -2.496 7.365 8.527 1.00 92.69 99 GLY A C 1
ATOM 755 O O . GLY A 1 99 ? -3.528 6.860 8.098 1.00 92.69 99 GLY A O 1
ATOM 756 N N . ALA A 1 100 ? -1.498 7.708 7.708 1.00 92.44 100 ALA A N 1
ATOM 757 C CA . ALA A 1 100 ? -1.586 7.559 6.252 1.00 92.44 100 ALA A CA 1
ATOM 758 C C . ALA A 1 100 ? -1.748 6.096 5.784 1.00 92.44 100 ALA A C 1
ATOM 760 O O . ALA A 1 100 ? -2.259 5.855 4.682 1.00 92.44 100 ALA A O 1
ATOM 761 N N . ALA A 1 101 ? -1.296 5.123 6.586 1.00 94.75 101 ALA A N 1
ATOM 762 C CA . ALA A 1 101 ? -1.528 3.699 6.353 1.00 94.75 101 ALA A CA 1
ATOM 763 C C . ALA A 1 101 ? -2.938 3.267 6.793 1.00 94.75 101 ALA A C 1
ATOM 765 O O . ALA A 1 101 ? -3.565 2.474 6.094 1.00 94.75 101 ALA A O 1
ATOM 766 N N . VAL A 1 102 ? -3.454 3.822 7.896 1.00 95.62 102 VAL A N 1
ATOM 767 C CA . VAL A 1 102 ? -4.842 3.638 8.358 1.00 95.62 102 VAL A CA 1
ATOM 768 C C . VAL A 1 102 ? -5.834 4.119 7.309 1.00 95.62 102 VAL A C 1
ATOM 770 O O . VAL A 1 102 ? -6.684 3.332 6.898 1.00 95.62 102 VAL A O 1
ATOM 773 N N . SER A 1 103 ? -5.681 5.342 6.797 1.00 93.75 103 SER A N 1
ATOM 774 C CA . SER A 1 103 ? -6.564 5.869 5.748 1.00 93.75 103 SER A CA 1
ATOM 775 C C . SER A 1 103 ? -6.566 4.976 4.505 1.00 93.75 103 SER A C 1
ATOM 777 O O . SER A 1 103 ? -7.625 4.565 4.041 1.00 93.75 103 SER A O 1
ATOM 779 N N . ALA A 1 104 ? -5.386 4.567 4.025 1.00 93.81 104 ALA A N 1
ATOM 780 C CA . ALA A 1 104 ? -5.284 3.674 2.870 1.00 93.81 104 ALA A CA 1
ATOM 781 C C . ALA A 1 104 ? -5.920 2.293 3.131 1.00 93.81 104 ALA A C 1
ATOM 783 O O . ALA A 1 104 ? -6.530 1.706 2.239 1.00 93.81 104 ALA A O 1
ATOM 784 N N . ALA A 1 105 ? -5.793 1.755 4.348 1.00 94.12 105 ALA A N 1
ATOM 785 C CA . ALA A 1 105 ? -6.411 0.484 4.713 1.00 94.12 105 ALA A CA 1
ATOM 786 C C . ALA A 1 105 ? -7.947 0.572 4.727 1.00 94.12 105 ALA A C 1
ATOM 788 O O . ALA A 1 105 ? -8.602 -0.345 4.230 1.00 94.12 105 ALA A O 1
ATOM 789 N N . ILE A 1 106 ? -8.508 1.672 5.239 1.00 93.44 106 ILE A N 1
ATOM 790 C CA . ILE A 1 106 ? -9.951 1.953 5.223 1.00 93.44 106 ILE A CA 1
ATOM 791 C C . ILE A 1 106 ? -10.444 2.106 3.777 1.00 93.44 106 ILE A C 1
ATOM 793 O O . ILE A 1 106 ? -11.414 1.451 3.402 1.00 93.44 106 ILE A O 1
ATOM 797 N N . GLU A 1 107 ? -9.763 2.891 2.938 1.00 92.25 107 GLU A N 1
ATOM 798 C CA . GLU A 1 107 ? -10.115 3.062 1.518 1.00 92.25 107 GLU A CA 1
ATOM 799 C C . GLU A 1 107 ? -10.192 1.713 0.785 1.00 92.25 107 GLU A C 1
ATOM 801 O O . GLU A 1 107 ? -11.182 1.408 0.115 1.00 92.25 107 GLU A O 1
ATOM 806 N N . ILE A 1 108 ? -9.181 0.856 0.966 1.00 91.38 108 ILE A N 1
ATOM 807 C CA . ILE A 1 108 ? -9.164 -0.487 0.372 1.00 91.38 108 ILE A CA 1
ATOM 808 C C . ILE A 1 108 ? -10.296 -1.350 0.952 1.00 91.38 108 ILE A C 1
ATOM 810 O O . ILE A 1 108 ? -10.950 -2.079 0.200 1.00 91.38 108 ILE A O 1
ATOM 814 N N . ALA A 1 109 ? -10.554 -1.269 2.262 1.00 91.75 109 ALA A N 1
ATOM 815 C CA . ALA A 1 109 ? -11.628 -2.017 2.910 1.00 91.75 109 ALA A CA 1
ATOM 816 C C . ALA A 1 109 ? -13.007 -1.637 2.353 1.00 91.75 109 ALA A C 1
ATOM 818 O O . ALA A 1 109 ? -13.796 -2.534 2.050 1.00 91.75 109 ALA A O 1
ATOM 819 N N . LYS A 1 110 ? -13.274 -0.342 2.136 1.00 90.56 110 LYS A N 1
ATOM 820 C CA . LYS A 1 110 ? -14.521 0.151 1.525 1.00 90.56 110 LYS A CA 1
ATOM 821 C C . LYS A 1 110 ? -14.703 -0.399 0.117 1.00 90.56 110 LYS A C 1
ATOM 823 O O . LYS A 1 110 ? -15.743 -0.986 -0.177 1.00 90.56 110 LYS A O 1
ATOM 828 N N . CYS A 1 111 ? -13.672 -0.290 -0.721 1.00 88.50 111 CYS A N 1
ATOM 829 C CA . CYS A 1 111 ? -13.703 -0.773 -2.104 1.00 88.50 111 CYS A CA 1
ATOM 830 C C . CYS A 1 111 ? -13.986 -2.278 -2.218 1.00 88.50 111 CYS A C 1
ATOM 832 O O . CYS A 1 111 ? -14.498 -2.735 -3.235 1.00 88.50 111 CYS A O 1
ATOM 834 N N . CYS A 1 112 ? -13.636 -3.055 -1.193 1.00 87.56 112 CYS A N 1
ATOM 835 C CA . CYS A 1 112 ? -13.742 -4.510 -1.210 1.00 87.56 112 CYS A CA 1
ATOM 836 C C . CYS A 1 112 ? -14.818 -5.074 -0.270 1.00 87.56 112 CYS A C 1
ATOM 838 O O . CYS A 1 112 ? -14.894 -6.295 -0.119 1.00 87.56 112 CYS A O 1
ATOM 840 N N . SER A 1 113 ? -15.607 -4.217 0.391 1.00 85.81 113 SER A N 1
ATOM 841 C CA . SER A 1 113 ? -16.540 -4.613 1.460 1.00 85.81 113 SER A CA 1
ATOM 842 C C . SER A 1 113 ? -15.874 -5.512 2.516 1.00 85.81 113 SER A C 1
ATOM 844 O O . SER A 1 113 ? -16.427 -6.522 2.958 1.00 85.81 113 SER A O 1
ATOM 846 N N . SER A 1 114 ? -14.633 -5.178 2.875 1.00 86.81 114 SER A N 1
ATOM 847 C CA . SER A 1 114 ? -13.822 -5.930 3.829 1.00 86.81 114 SER A CA 1
ATOM 848 C C . SER A 1 114 ? -14.088 -5.495 5.265 1.00 86.81 114 SER A C 1
ATOM 850 O O . SER A 1 114 ? -14.501 -4.374 5.535 1.00 86.81 114 SER A O 1
ATOM 852 N N . SER A 1 115 ? -13.724 -6.367 6.200 1.00 88.12 115 SER A N 1
ATOM 853 C CA . SER A 1 115 ? -13.484 -5.977 7.592 1.00 88.12 115 SER A CA 1
ATOM 854 C C . SER A 1 115 ? -12.045 -5.504 7.787 1.00 88.12 115 SER A C 1
ATOM 856 O O . SER A 1 115 ? -11.134 -5.999 7.109 1.00 88.12 115 SER A O 1
ATOM 858 N N . ILE A 1 116 ? -11.838 -4.598 8.741 1.00 91.31 116 ILE A N 1
ATOM 859 C CA . ILE A 1 116 ? -10.511 -4.144 9.166 1.00 91.31 116 ILE A CA 1
ATOM 860 C C . ILE A 1 116 ? -10.221 -4.594 10.603 1.00 91.31 116 ILE A C 1
ATOM 862 O O . ILE A 1 116 ? -11.124 -4.716 11.431 1.00 91.31 116 ILE A O 1
ATOM 866 N N . VAL A 1 117 ? -8.951 -4.869 10.877 1.00 93.19 117 VAL A N 1
ATOM 867 C CA . VAL A 1 117 ? -8.399 -5.171 12.198 1.00 93.19 117 VAL A CA 1
ATOM 868 C C . VAL A 1 117 ? -7.253 -4.196 12.432 1.00 93.19 117 VAL A C 1
ATOM 870 O O . VAL A 1 117 ? -6.373 -4.068 11.580 1.00 93.19 117 VAL A O 1
ATOM 873 N N . ALA A 1 118 ? -7.252 -3.510 13.570 1.00 94.88 118 ALA A N 1
ATOM 874 C CA . ALA A 1 118 ? -6.175 -2.611 13.963 1.00 94.88 118 ALA A CA 1
ATOM 875 C C . ALA A 1 118 ? -5.244 -3.307 14.961 1.00 94.88 118 ALA A C 1
ATOM 877 O O . ALA A 1 118 ? -5.704 -3.997 15.868 1.00 94.88 118 ALA A O 1
ATOM 878 N N . VAL A 1 119 ? -3.935 -3.113 14.811 1.00 96.06 119 VAL A N 1
ATOM 879 C CA . VAL A 1 119 ? -2.934 -3.596 15.767 1.00 96.06 119 VAL A CA 1
ATOM 880 C C . VAL A 1 119 ? -1.978 -2.471 16.147 1.00 96.06 119 VAL A C 1
ATOM 882 O O . VAL A 1 119 ? -1.415 -1.802 15.283 1.00 96.06 119 VAL A O 1
ATOM 885 N N . SER A 1 120 ? -1.770 -2.284 17.448 1.00 96.19 120 SER A N 1
ATOM 886 C CA . SER A 1 120 ? -0.685 -1.471 17.999 1.00 96.19 120 SER A CA 1
ATOM 887 C C . SER A 1 120 ? 0.218 -2.381 18.819 1.00 96.19 120 SER A C 1
ATOM 889 O O . SER A 1 120 ? -0.265 -3.178 19.620 1.00 96.19 120 SER A O 1
ATOM 891 N N . VAL A 1 121 ? 1.528 -2.282 18.606 1.00 94.56 121 VAL A 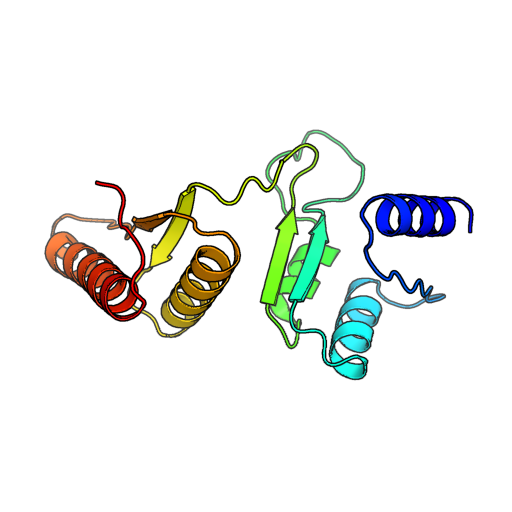N 1
ATOM 892 C CA . VAL A 1 121 ? 2.529 -3.091 19.317 1.00 94.56 121 VAL A CA 1
ATOM 893 C C . VAL A 1 121 ? 3.143 -2.244 20.425 1.00 94.56 121 VAL A C 1
ATOM 895 O O . VAL A 1 121 ? 3.488 -1.088 20.190 1.00 94.56 121 VAL A O 1
ATOM 898 N N . MET A 1 122 ? 3.277 -2.825 21.614 1.00 92.62 122 MET A N 1
ATOM 899 C CA . MET A 1 122 ? 3.931 -2.219 22.775 1.00 92.62 122 MET A CA 1
ATOM 900 C C . MET A 1 122 ? 5.168 -3.029 23.157 1.00 92.62 122 MET A C 1
ATOM 902 O O . MET A 1 122 ? 5.169 -4.253 23.014 1.00 92.62 122 MET A O 1
ATOM 906 N N . SER A 1 123 ? 6.209 -2.351 23.637 1.00 90.19 123 SER A N 1
ATOM 907 C CA . SER A 1 123 ? 7.455 -3.007 24.069 1.00 90.19 123 SER A CA 1
ATOM 908 C C . SER A 1 123 ? 7.543 -3.179 25.590 1.00 90.19 123 SER A C 1
ATOM 910 O O . SER A 1 123 ? 8.414 -3.898 26.072 1.00 90.19 123 SER A O 1
ATOM 912 N N . SER A 1 124 ? 6.658 -2.525 26.349 1.00 92.25 124 SER A N 1
ATOM 913 C CA . SER A 1 124 ? 6.548 -2.640 27.809 1.00 92.25 124 SER A CA 1
ATOM 914 C C . SER A 1 124 ? 5.136 -2.290 28.289 1.00 92.25 124 SER A C 1
ATOM 916 O O . SER A 1 124 ? 4.403 -1.590 27.588 1.00 92.25 124 SER A O 1
ATOM 918 N N . ASP A 1 125 ? 4.773 -2.715 29.502 1.00 92.88 125 ASP A N 1
ATOM 919 C CA . ASP A 1 125 ? 3.442 -2.469 30.082 1.00 92.88 125 ASP A CA 1
ATOM 920 C C . ASP A 1 125 ? 3.126 -0.978 30.275 1.00 92.88 125 ASP A C 1
ATOM 922 O O . ASP A 1 125 ? 1.969 -0.570 30.197 1.00 92.88 125 ASP A O 1
ATOM 926 N N . HIS A 1 126 ? 4.145 -0.130 30.449 1.00 92.12 126 HIS A N 1
ATOM 927 C CA . HIS A 1 126 ? 3.961 1.322 30.554 1.00 92.12 126 HIS A CA 1
ATOM 928 C C . HIS A 1 126 ? 3.401 1.961 29.269 1.00 92.12 126 HIS A C 1
ATOM 930 O O . HIS A 1 126 ? 2.877 3.071 29.316 1.00 92.12 126 HIS A O 1
ATOM 936 N N . GLU A 1 127 ? 3.480 1.277 28.123 1.00 92.56 127 GLU A N 1
ATOM 937 C CA . GLU A 1 127 ? 2.927 1.749 26.849 1.00 92.56 127 GLU A CA 1
ATOM 938 C C . GLU A 1 127 ? 1.496 1.250 26.589 1.00 92.56 127 GLU A C 1
ATOM 940 O O . GLU A 1 127 ? 0.921 1.598 25.555 1.00 92.56 127 GLU A O 1
ATOM 945 N N . LEU A 1 128 ? 0.904 0.467 27.501 1.00 92.94 128 LEU A N 1
ATOM 946 C CA . LEU A 1 128 ? -0.404 -0.166 27.304 1.00 92.94 128 LEU A CA 1
ATOM 947 C C . LEU A 1 128 ? -1.497 0.844 26.949 1.00 92.94 128 LEU A C 1
ATOM 949 O O . LEU A 1 128 ? -2.181 0.678 25.941 1.00 92.94 128 LEU A O 1
ATOM 953 N N . GLU A 1 129 ? -1.632 1.911 27.735 1.00 94.56 129 GLU A N 1
ATOM 954 C CA . GLU A 1 129 ? -2.651 2.944 27.507 1.00 94.56 129 GLU A CA 1
ATOM 955 C C . GLU A 1 129 ? -2.455 3.654 26.164 1.00 94.56 129 GLU A C 1
ATOM 957 O O . GLU A 1 129 ? -3.411 3.921 25.436 1.00 94.56 129 GLU A O 1
ATOM 962 N N . LYS A 1 130 ? -1.197 3.881 25.769 1.00 93.81 130 LYS A N 1
ATOM 963 C CA . LYS A 1 130 ? -0.867 4.460 24.463 1.00 93.81 130 LYS A CA 1
ATOM 964 C C . LYS A 1 130 ? -1.241 3.509 23.325 1.00 93.81 130 LYS A C 1
ATOM 966 O O . LYS A 1 130 ? -1.838 3.940 22.342 1.00 93.81 130 LYS A O 1
ATOM 971 N N . ALA A 1 131 ? -0.910 2.225 23.448 1.00 93.62 131 ALA A N 1
ATOM 972 C CA . ALA A 1 131 ? -1.232 1.223 22.439 1.00 93.62 131 ALA A CA 1
ATOM 973 C C . ALA A 1 131 ? -2.748 1.011 22.299 1.00 93.62 131 ALA A C 1
ATOM 975 O O . ALA A 1 131 ? -3.241 0.921 21.173 1.00 93.62 131 ALA A O 1
ATOM 976 N N . ARG A 1 132 ? -3.491 1.004 23.415 1.00 94.88 132 ARG A N 1
ATOM 977 C CA . ARG A 1 132 ? -4.964 0.980 23.421 1.00 94.88 132 ARG A CA 1
ATOM 978 C C . ARG A 1 132 ? -5.537 2.206 22.722 1.00 94.88 132 ARG A C 1
ATOM 980 O O . ARG A 1 132 ? -6.264 2.049 21.748 1.00 94.88 132 ARG A O 1
ATOM 987 N N . SER A 1 133 ? -5.098 3.403 23.113 1.00 95.38 133 SER A N 1
ATOM 988 C CA . SER A 1 133 ? -5.539 4.655 22.488 1.00 95.38 133 SER A CA 1
ATOM 989 C C . SER A 1 133 ? -5.283 4.683 20.975 1.00 95.38 133 SER A C 1
ATOM 991 O O . SER A 1 133 ? -6.114 5.179 20.215 1.00 95.38 133 SER A O 1
ATOM 993 N N . ASN A 1 134 ? -4.164 4.121 20.504 1.00 95.06 134 ASN A N 1
ATOM 994 C CA . ASN A 1 134 ? -3.889 4.007 19.070 1.00 95.06 134 ASN A CA 1
ATOM 995 C C . ASN A 1 134 ? -4.918 3.128 18.346 1.00 95.06 134 ASN A C 1
ATOM 997 O O . ASN A 1 134 ? -5.348 3.481 17.250 1.00 95.06 134 ASN A O 1
ATOM 1001 N N . VAL A 1 135 ? -5.297 1.990 18.934 1.00 95.06 135 VAL A N 1
ATOM 1002 C CA . VAL A 1 135 ? -6.310 1.085 18.370 1.00 95.06 135 VAL A CA 1
ATOM 1003 C C . VAL A 1 135 ? -7.693 1.733 18.404 1.00 95.06 135 VAL A C 1
ATOM 1005 O O . VAL A 1 135 ? -8.385 1.710 17.387 1.00 95.06 135 VAL A O 1
ATOM 1008 N N . ASP A 1 136 ? -8.062 2.365 19.519 1.00 94.44 136 ASP A N 1
ATOM 1009 C CA . ASP A 1 136 ? -9.366 3.013 19.696 1.00 94.44 136 ASP A CA 1
ATOM 1010 C C . ASP A 1 136 ? -9.605 4.111 18.653 1.00 94.44 136 ASP A C 1
ATOM 1012 O O . ASP A 1 136 ? -10.678 4.174 18.056 1.00 94.44 136 ASP A O 1
ATOM 1016 N N . LYS A 1 137 ? -8.575 4.903 18.331 1.00 93.81 137 LYS A N 1
ATOM 1017 C CA . LYS A 1 137 ? -8.645 5.904 17.252 1.00 93.81 137 LYS A CA 1
ATOM 1018 C C . LYS A 1 137 ? -8.915 5.281 15.884 1.00 93.81 137 LYS A C 1
ATOM 1020 O O . LYS A 1 137 ? -9.688 5.820 15.100 1.00 93.81 137 LYS A O 1
ATOM 1025 N N . VAL A 1 138 ? -8.293 4.143 15.567 1.00 93.94 138 VAL A N 1
ATOM 1026 C CA . VAL A 1 138 ? -8.558 3.447 14.294 1.00 93.94 138 VAL A CA 1
ATOM 1027 C C . VAL A 1 138 ? -9.977 2.880 14.271 1.00 93.94 138 VAL A C 1
ATOM 1029 O O . VAL A 1 138 ? -10.635 2.915 13.231 1.00 93.94 138 VAL A O 1
ATOM 1032 N N . VAL A 1 139 ? -10.458 2.376 15.408 1.00 92.50 139 VAL A N 1
ATOM 1033 C CA . VAL A 1 139 ? -11.832 1.888 15.582 1.00 92.50 139 VAL A CA 1
ATOM 1034 C C . VAL A 1 139 ? -12.849 3.005 15.356 1.00 92.50 139 VAL A C 1
ATOM 1036 O O . VAL A 1 139 ? -13.822 2.788 14.637 1.00 92.50 139 VAL A O 1
ATOM 1039 N N . GLU A 1 140 ? -12.618 4.186 15.926 1.00 92.50 140 GLU A N 1
ATOM 1040 C CA . GLU A 1 140 ? -13.456 5.373 15.741 1.00 92.50 140 GLU A CA 1
ATOM 1041 C C . GLU A 1 140 ? -13.527 5.778 14.263 1.00 92.50 140 GLU A C 1
ATOM 1043 O O . GLU A 1 140 ? -14.610 5.736 13.679 1.00 92.50 140 GLU A O 1
ATOM 1048 N N . LEU A 1 141 ? -12.373 5.991 13.618 1.00 91.75 141 LEU A N 1
ATOM 1049 C CA . LEU A 1 141 ? -12.288 6.329 12.189 1.00 91.75 141 LEU A CA 1
ATOM 1050 C C . L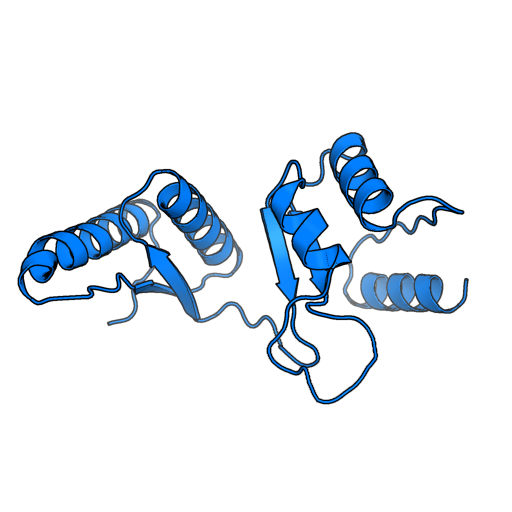EU A 1 141 ? -12.970 5.285 11.289 1.00 91.75 141 LEU A C 1
ATOM 1052 O O . LEU A 1 141 ? -13.634 5.611 10.312 1.00 91.75 141 LEU A O 1
ATOM 1056 N N . THR A 1 142 ? -12.829 4.000 11.615 1.00 90.56 142 THR A N 1
ATOM 1057 C CA . THR A 1 142 ? -13.462 2.917 10.846 1.00 90.56 142 THR A CA 1
ATOM 1058 C C . THR A 1 142 ? -14.990 2.956 10.961 1.00 90.56 142 THR A C 1
ATOM 1060 O O . THR A 1 142 ? -15.691 2.682 9.983 1.00 90.56 142 THR A O 1
ATOM 1063 N N . ARG A 1 143 ? -15.520 3.279 12.149 1.00 89.50 143 ARG A N 1
ATOM 1064 C CA . ARG A 1 143 ? -16.967 3.374 12.397 1.00 89.50 143 ARG A CA 1
ATOM 1065 C C . ARG A 1 143 ? -17.585 4.569 11.684 1.00 89.50 143 ARG A C 1
ATOM 1067 O O . ARG A 1 143 ? -18.662 4.415 11.116 1.00 89.50 143 ARG A O 1
ATOM 1074 N N . GLU A 1 144 ? -16.904 5.714 11.684 1.00 90.06 144 GLU A N 1
ATOM 1075 C CA . GLU A 1 144 ? -17.320 6.910 10.935 1.00 90.06 144 GLU A CA 1
ATOM 1076 C C . GLU A 1 144 ? -17.474 6.611 9.436 1.00 90.06 144 GLU A C 1
ATOM 1078 O O . GLU A 1 144 ? -18.396 7.094 8.783 1.00 90.06 144 GLU A O 1
ATOM 1083 N N . GLU A 1 145 ? -16.631 5.723 8.912 1.00 87.81 145 GLU A N 1
ATOM 1084 C CA . GLU A 1 145 ? -16.630 5.288 7.513 1.00 87.81 145 GLU A CA 1
ATOM 1085 C C . GLU A 1 145 ? -17.622 4.147 7.204 1.00 87.81 145 GLU A C 1
ATOM 1087 O O . GLU A 1 145 ? -17.668 3.644 6.076 1.00 87.81 145 GLU A O 1
ATOM 1092 N N . GLY A 1 146 ? -18.430 3.726 8.187 1.00 85.00 146 GLY A N 1
ATOM 1093 C CA . GLY A 1 146 ? -19.473 2.706 8.032 1.00 85.00 146 GLY A CA 1
ATOM 1094 C C . GLY A 1 146 ? -18.952 1.274 7.871 1.00 85.00 146 GLY A C 1
ATOM 1095 O O . GLY A 1 146 ? -19.682 0.399 7.401 1.00 85.00 146 GLY A O 1
ATOM 1096 N N . LEU A 1 147 ? -17.693 1.014 8.232 1.00 84.31 147 LEU A N 1
ATOM 1097 C CA . LEU A 1 147 ? -17.076 -0.304 8.111 1.00 84.31 147 LEU A CA 1
ATOM 1098 C C . LEU A 1 147 ? -17.284 -1.158 9.368 1.00 84.31 147 LEU A C 1
ATOM 1100 O O . LEU A 1 147 ? -17.200 -0.693 10.505 1.00 84.31 147 LEU A O 1
ATOM 1104 N N . GLY A 1 148 ? -17.502 -2.458 9.154 1.00 72.81 148 GLY A N 1
ATOM 1105 C CA . GLY A 1 148 ? -17.554 -3.446 10.228 1.00 72.81 148 GLY A CA 1
ATOM 1106 C C . GLY A 1 148 ? -16.161 -3.775 10.771 1.00 72.81 148 GLY A C 1
ATOM 1107 O O . GLY A 1 148 ? -15.234 -4.073 10.011 1.00 72.81 148 GLY A O 1
ATOM 1108 N N . LEU A 1 149 ? -16.031 -3.783 12.097 1.00 67.62 149 LEU A N 1
ATOM 1109 C CA . LEU A 1 149 ? -14.832 -4.244 12.797 1.00 67.62 149 LEU A CA 1
ATOM 1110 C C . LEU A 1 149 ? -14.972 -5.719 13.153 1.00 67.62 149 LEU A C 1
ATOM 1112 O O . LEU A 1 149 ? -16.050 -6.171 13.547 1.00 67.62 149 LEU A O 1
ATOM 1116 N N . LYS A 1 150 ? -13.875 -6.468 13.029 1.00 66.19 150 LYS A N 1
ATOM 1117 C CA . LYS A 1 150 ? -13.813 -7.811 13.607 1.00 66.19 150 LYS A CA 1
ATOM 1118 C C . LYS A 1 150 ? -13.315 -7.737 15.051 1.00 66.19 150 LYS A C 1
ATOM 1120 O O . LYS A 1 150 ? -12.394 -6.957 15.294 1.00 66.19 150 LYS A O 1
ATOM 1125 N N . PRO A 1 151 ? -13.942 -8.498 15.967 1.00 51.91 151 PRO A N 1
ATOM 1126 C CA . PRO A 1 151 ? -13.486 -8.610 17.347 1.00 51.91 151 PRO A CA 1
ATOM 1127 C C . PRO A 1 151 ? -12.093 -9.240 17.436 1.00 51.91 151 PRO A C 1
ATOM 1129 O O . PRO A 1 151 ? -11.719 -9.999 16.507 1.00 51.91 151 PRO A O 1
#

pLDDT: mean 89.03, std 10.45, range [51.62, 97.94]